Protein AF-A0A973HGW6-F1 (afdb_monomer_lite)

pLDDT: mean 81.78, std 14.77, range [39.38, 95.69]

Structure (mmCIF, N/CA/C/O backbone):
data_AF-A0A973HGW6-F1
#
_entry.id   AF-A0A973HGW6-F1
#
loop_
_atom_site.group_PDB
_atom_site.id
_atom_site.type_symbol
_atom_site.label_atom_id
_atom_site.label_alt_id
_atom_site.label_comp_id
_atom_site.label_asym_id
_atom_site.label_entity_id
_atom_site.label_seq_id
_atom_site.pdbx_PDB_ins_code
_atom_site.Cartn_x
_atom_site.Cartn_y
_atom_site.Cartn_z
_atom_site.occupancy
_atom_site.B_iso_or_equiv
_atom_site.auth_seq_id
_atom_site.auth_comp_id
_atom_site.auth_asym_id
_atom_site.auth_atom_id
_atom_site.pdbx_PDB_model_num
ATOM 1 N N . MET A 1 1 ? -16.203 -11.223 9.783 1.00 78.81 1 MET A N 1
ATOM 2 C CA . MET A 1 1 ? -15.181 -10.445 10.507 1.00 78.81 1 MET A CA 1
ATOM 3 C C . MET A 1 1 ? -15.774 -9.150 10.996 1.00 78.81 1 MET A C 1
ATOM 5 O O . MET A 1 1 ? -16.469 -8.487 10.225 1.00 78.81 1 MET A O 1
ATOM 9 N N . LYS A 1 2 ? -15.501 -8.778 12.241 1.00 89.50 2 LYS A N 1
ATOM 10 C CA . LYS A 1 2 ? -15.874 -7.445 12.724 1.00 89.50 2 LYS A CA 1
ATOM 11 C C . LYS A 1 2 ? -14.763 -6.444 12.425 1.00 89.50 2 LYS A C 1
ATOM 13 O O . LYS A 1 2 ? -13.641 -6.806 12.078 1.00 89.50 2 LYS A O 1
ATOM 18 N N . ILE A 1 3 ? -15.083 -5.161 12.562 1.00 91.88 3 ILE A N 1
ATOM 19 C CA . ILE A 1 3 ? -14.157 -4.070 12.241 1.00 91.88 3 ILE A CA 1
ATOM 20 C C . ILE A 1 3 ? -12.878 -4.158 13.091 1.00 91.88 3 ILE A C 1
ATOM 22 O O . ILE A 1 3 ? -11.791 -3.975 12.556 1.00 91.88 3 ILE A O 1
ATOM 26 N N . GLY A 1 4 ? -12.985 -4.501 14.379 1.00 93.31 4 GLY A N 1
ATOM 27 C CA . GLY A 1 4 ? -11.827 -4.652 15.268 1.00 93.31 4 GLY A CA 1
ATOM 28 C C . GLY A 1 4 ? -10.818 -5.695 14.785 1.00 93.31 4 GLY A C 1
ATOM 29 O O . GLY A 1 4 ? -9.618 -5.425 14.739 1.00 93.31 4 GLY A O 1
ATOM 30 N N . GLU A 1 5 ? -11.308 -6.851 14.338 1.00 93.19 5 GLU A N 1
ATOM 31 C CA . GLU A 1 5 ? -10.483 -7.917 13.760 1.00 93.19 5 GLU A CA 1
ATOM 32 C C . GLU A 1 5 ? -9.799 -7.468 12.466 1.00 93.19 5 GLU A C 1
ATOM 34 O O . GLU A 1 5 ? -8.622 -7.752 12.264 1.00 93.19 5 GLU A O 1
ATOM 39 N N . LYS A 1 6 ? -10.500 -6.717 11.606 1.00 94.62 6 LYS A N 1
ATOM 40 C CA . LYS A 1 6 ? -9.905 -6.190 10.371 1.00 94.62 6 LYS A CA 1
ATOM 41 C C . LYS A 1 6 ? -8.769 -5.212 10.644 1.00 94.62 6 LYS A C 1
ATOM 43 O O . LYS A 1 6 ? -7.724 -5.295 10.009 1.00 94.62 6 LYS A O 1
ATOM 48 N N . ILE A 1 7 ? -8.961 -4.309 11.606 1.00 94.94 7 ILE A N 1
ATOM 49 C CA . ILE A 1 7 ? -7.931 -3.357 12.047 1.00 94.94 7 ILE A CA 1
ATOM 50 C C . ILE A 1 7 ? -6.703 -4.119 12.557 1.00 94.94 7 ILE A C 1
ATOM 52 O O . ILE A 1 7 ? -5.571 -3.781 12.208 1.00 94.94 7 ILE A O 1
ATOM 56 N N . LYS A 1 8 ? -6.931 -5.183 13.334 1.00 94.75 8 LYS A N 1
ATOM 57 C CA . LYS A 1 8 ? -5.872 -6.055 13.840 1.00 94.75 8 LYS A CA 1
ATOM 58 C C . LYS A 1 8 ? -5.114 -6.761 12.706 1.00 94.75 8 LYS A C 1
ATOM 60 O O . LYS A 1 8 ? -3.889 -6.773 12.746 1.00 94.75 8 LYS A O 1
ATOM 65 N N . LEU A 1 9 ? -5.812 -7.297 11.700 1.00 94.38 9 LEU A N 1
ATOM 66 C CA . LEU A 1 9 ? -5.177 -7.945 10.545 1.00 94.38 9 LEU A CA 1
ATOM 67 C C . LEU A 1 9 ? -4.323 -6.977 9.727 1.00 94.38 9 LEU A C 1
ATOM 69 O O . LEU A 1 9 ? -3.200 -7.326 9.382 1.00 94.38 9 LEU A O 1
ATOM 73 N N . ILE A 1 10 ? -4.809 -5.756 9.467 1.00 93.38 10 ILE A N 1
ATOM 74 C CA . ILE A 1 10 ? -4.006 -4.714 8.802 1.00 93.38 10 ILE A CA 1
ATOM 75 C C . ILE A 1 10 ? -2.716 -4.486 9.592 1.00 93.38 10 ILE A C 1
ATOM 77 O O . ILE A 1 10 ? -1.625 -4.519 9.032 1.00 93.38 10 ILE A O 1
ATOM 81 N N . ARG A 1 11 ? -2.823 -4.307 10.913 1.00 94.38 11 ARG A N 1
ATOM 82 C CA . ARG A 1 11 ? -1.656 -4.089 11.769 1.00 94.38 11 ARG A CA 1
ATOM 83 C C . ARG A 1 11 ? -0.655 -5.250 11.696 1.00 94.38 11 ARG A C 1
ATOM 85 O O . ARG A 1 11 ? 0.546 -5.012 11.594 1.00 94.38 11 ARG A O 1
ATOM 92 N N . GLU A 1 12 ? -1.141 -6.485 11.788 1.00 93.06 12 GLU A N 1
ATOM 93 C CA . GLU A 1 12 ? -0.306 -7.691 11.851 1.00 93.06 12 GLU A CA 1
ATOM 94 C C . GLU A 1 12 ? 0.343 -8.034 10.510 1.00 93.06 12 GLU A C 1
ATOM 96 O O . GLU A 1 12 ? 1.519 -8.387 10.500 1.00 93.06 12 GLU A O 1
ATOM 101 N N . ALA A 1 13 ? -0.356 -7.837 9.390 1.00 89.50 13 ALA A N 1
ATOM 102 C CA . ALA A 1 13 ? 0.207 -8.037 8.054 1.00 89.50 13 ALA A CA 1
ATOM 103 C C . ALA A 1 13 ? 1.391 -7.102 7.763 1.00 89.50 13 ALA A C 1
ATOM 105 O O . ALA A 1 13 ? 2.311 -7.467 7.038 1.00 89.50 13 ALA A O 1
ATOM 106 N N . HIS A 1 14 ? 1.394 -5.909 8.361 1.00 86.25 14 HIS A N 1
ATOM 107 C CA . HIS A 1 14 ? 2.503 -4.960 8.264 1.00 86.25 14 HIS A CA 1
ATOM 108 C C . HIS A 1 14 ? 3.541 -5.101 9.393 1.00 86.25 14 HIS A C 1
ATOM 110 O O . HIS A 1 14 ? 4.486 -4.317 9.457 1.00 86.25 14 HIS A O 1
ATOM 116 N N . GLY A 1 15 ? 3.382 -6.079 10.293 1.00 88.75 15 GLY A N 1
ATOM 117 C CA . GLY A 1 15 ? 4.327 -6.348 11.380 1.00 88.75 15 GLY A CA 1
ATOM 118 C C . GLY A 1 15 ? 4.362 -5.290 12.489 1.00 88.75 15 GLY A C 1
ATOM 119 O O . GLY A 1 15 ? 5.276 -5.307 13.312 1.00 88.75 15 GLY A O 1
ATOM 120 N N . TYR A 1 16 ? 3.387 -4.378 12.548 1.00 93.31 16 TYR A N 1
ATOM 121 C CA . TYR A 1 16 ? 3.393 -3.287 13.521 1.00 93.31 16 TYR A CA 1
ATOM 122 C C . TYR A 1 16 ? 2.924 -3.735 14.905 1.00 93.31 16 TYR A C 1
ATOM 124 O O . TYR A 1 16 ? 1.933 -4.461 15.073 1.00 93.31 16 TYR A O 1
ATOM 132 N N . ASN A 1 17 ? 3.564 -3.207 15.945 1.00 94.19 17 ASN A N 1
ATOM 133 C CA . ASN A 1 17 ? 2.986 -3.248 17.282 1.00 94.19 17 ASN A CA 1
ATOM 134 C C . ASN A 1 17 ? 1.876 -2.182 17.431 1.00 94.19 17 ASN A C 1
ATOM 136 O O . ASN A 1 17 ? 1.689 -1.295 16.597 1.00 94.19 17 ASN A O 1
ATOM 140 N N . ARG A 1 18 ? 1.081 -2.265 18.505 1.00 93.69 18 ARG A N 1
ATOM 141 C CA . ARG A 1 18 ? -0.068 -1.356 18.705 1.00 93.69 18 ARG A CA 1
ATOM 142 C C . ARG A 1 18 ? 0.325 0.107 18.886 1.00 93.69 18 ARG A C 1
ATOM 144 O O . ARG A 1 18 ? -0.475 0.980 18.574 1.00 93.69 18 ARG A O 1
ATOM 151 N N . VAL A 1 19 ? 1.507 0.376 19.436 1.00 94.31 19 VAL A N 1
ATOM 152 C CA . VAL A 1 19 ? 1.986 1.749 19.641 1.00 94.31 19 VAL A CA 1
ATOM 153 C C . VAL A 1 19 ? 2.352 2.360 18.292 1.00 94.31 19 VAL A C 1
ATOM 155 O O . VAL A 1 19 ? 1.885 3.448 17.976 1.00 94.31 19 VAL A O 1
ATOM 158 N N . GLU A 1 20 ? 3.105 1.631 17.469 1.00 93.75 20 GLU A N 1
ATOM 159 C CA . GLU A 1 20 ? 3.493 2.042 16.114 1.00 93.75 20 GLU A CA 1
ATOM 160 C C . GLU A 1 20 ? 2.278 2.312 15.237 1.00 93.75 20 GLU A C 1
ATOM 162 O O . GLU A 1 20 ? 2.158 3.386 14.653 1.00 93.75 20 GLU A O 1
ATOM 167 N N . PHE A 1 21 ? 1.333 1.376 15.202 1.00 95.69 21 PHE A N 1
ATOM 168 C CA . PHE A 1 21 ? 0.143 1.516 14.374 1.00 95.69 21 PHE A CA 1
ATOM 169 C C . PHE A 1 21 ? -0.739 2.691 14.811 1.00 95.69 21 PHE A C 1
ATOM 171 O O . PHE A 1 21 ? -1.236 3.446 13.977 1.00 95.69 21 PHE A O 1
ATOM 178 N N . ALA A 1 22 ? -0.881 2.902 16.124 1.00 94.88 22 ALA A N 1
ATOM 179 C CA . ALA A 1 22 ? -1.601 4.051 16.662 1.00 94.88 22 ALA A CA 1
ATOM 180 C C . ALA A 1 22 ? -0.916 5.381 16.302 1.00 94.88 22 ALA A C 1
ATOM 182 O O . ALA A 1 22 ? -1.598 6.347 15.954 1.00 94.88 22 ALA A O 1
ATOM 183 N N . ASN A 1 23 ? 0.419 5.418 16.337 1.00 94.12 23 ASN A N 1
ATOM 184 C CA . ASN A 1 23 ? 1.199 6.589 15.947 1.00 94.12 23 ASN A CA 1
ATOM 185 C C . ASN A 1 23 ? 1.054 6.896 14.447 1.00 94.12 23 ASN A C 1
ATOM 187 O O . ASN A 1 23 ? 0.786 8.046 14.106 1.00 94.12 23 ASN A O 1
ATOM 191 N N . ILE A 1 24 ? 1.149 5.886 13.568 1.00 92.94 24 ILE A N 1
ATOM 192 C CA . ILE A 1 24 ? 0.970 6.036 12.107 1.00 92.94 24 ILE A CA 1
ATOM 193 C C . ILE A 1 24 ? -0.400 6.640 11.796 1.00 92.94 24 ILE A C 1
ATOM 195 O O . ILE A 1 24 ? 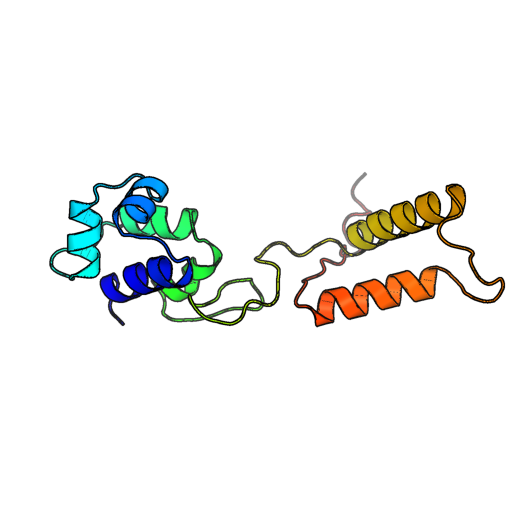-0.506 7.608 11.053 1.00 92.94 24 ILE A O 1
ATOM 199 N N . LEU A 1 25 ? -1.446 6.120 12.435 1.00 92.94 25 LEU A N 1
ATOM 200 C CA . LEU A 1 25 ? -2.818 6.589 12.248 1.00 92.94 25 LEU A CA 1
ATOM 201 C C . LEU A 1 25 ? -3.130 7.887 13.016 1.00 92.94 25 LEU A C 1
ATOM 203 O O . LEU A 1 25 ? -4.256 8.394 12.960 1.00 92.94 25 LEU A O 1
ATOM 207 N N . SER A 1 26 ? -2.162 8.434 13.763 1.00 92.62 26 SER A N 1
ATOM 208 C CA . SER A 1 26 ? -2.334 9.605 14.630 1.00 92.62 26 SER A CA 1
ATOM 209 C C . SER A 1 26 ? -3.578 9.480 15.519 1.00 92.62 26 SER A C 1
ATOM 211 O O . SER A 1 26 ? -4.492 10.317 15.483 1.00 92.62 26 SER A O 1
ATOM 213 N N . MET A 1 27 ? -3.652 8.379 16.268 1.00 91.75 27 MET A N 1
ATOM 214 C CA . MET A 1 27 ? -4.764 8.052 17.156 1.00 91.75 27 MET A CA 1
ATOM 215 C C . MET A 1 27 ? -4.273 7.561 18.526 1.00 91.75 27 MET A C 1
ATOM 217 O O . MET A 1 27 ? -3.190 6.992 18.626 1.00 91.75 27 MET A O 1
ATOM 221 N N . PRO A 1 28 ? -5.057 7.726 19.607 1.00 94.00 28 PRO A N 1
ATOM 222 C CA . PRO A 1 28 ? -4.658 7.212 20.912 1.00 94.00 28 PRO A CA 1
ATOM 223 C C . PRO A 1 28 ? -4.574 5.681 20.909 1.00 94.00 28 PRO A C 1
ATOM 225 O O . PRO A 1 28 ? -5.536 5.008 20.528 1.00 94.00 28 PRO A O 1
ATOM 228 N N . LYS A 1 29 ? -3.471 5.125 21.426 1.00 94.56 29 LYS A N 1
ATOM 229 C CA . LYS A 1 29 ? -3.272 3.670 21.581 1.00 94.56 29 LYS A CA 1
ATOM 230 C C . LYS A 1 29 ? -4.438 2.996 22.309 1.00 94.56 29 LYS A C 1
ATOM 232 O O . LYS A 1 29 ? -4.894 1.938 21.895 1.00 94.56 29 LYS A O 1
ATOM 237 N N . SER A 1 30 ? -4.959 3.633 23.359 1.00 94.25 30 SER A N 1
ATOM 238 C CA . SER A 1 30 ? -6.115 3.135 24.113 1.00 94.25 30 SER A CA 1
ATOM 239 C C . SER A 1 30 ? -7.372 3.008 23.249 1.00 94.25 30 SER A C 1
ATOM 241 O O . SER A 1 30 ? -8.132 2.059 23.409 1.00 94.25 30 SER A O 1
ATOM 243 N N . SER A 1 31 ? -7.579 3.928 22.301 1.00 93.25 31 SER A N 1
ATOM 244 C CA . SER A 1 31 ? -8.698 3.855 21.357 1.00 93.25 31 SER A CA 1
ATOM 245 C C . SER A 1 31 ? -8.497 2.714 20.366 1.00 93.25 31 SER A C 1
ATOM 247 O O . SER A 1 31 ? -9.421 1.938 20.155 1.00 93.25 31 SER A O 1
ATOM 249 N N . LEU A 1 32 ? -7.285 2.560 19.823 1.00 94.31 32 LEU A N 1
ATOM 250 C CA . LEU A 1 32 ? -6.951 1.438 18.945 1.00 94.31 32 LEU A CA 1
ATOM 251 C C . LEU A 1 32 ? -7.149 0.083 19.652 1.00 94.31 32 LEU A C 1
ATOM 253 O O . LEU A 1 32 ? -7.765 -0.818 19.091 1.00 94.31 32 LEU A O 1
ATOM 257 N N . GLU A 1 33 ? -6.696 -0.052 20.901 1.00 94.88 33 GLU A N 1
ATOM 258 C CA . GLU A 1 33 ? -6.896 -1.261 21.712 1.00 94.88 33 GLU A CA 1
ATOM 259 C C . GLU A 1 33 ? -8.379 -1.570 21.941 1.00 94.88 33 GLU A C 1
ATOM 261 O O . GLU A 1 33 ? -8.792 -2.722 21.825 1.00 94.88 33 GLU A O 1
ATOM 266 N N . GLN A 1 34 ? -9.190 -0.554 22.246 1.00 94.88 34 GLN A N 1
ATOM 267 C CA . GLN A 1 34 ? -10.637 -0.714 22.409 1.00 94.88 34 GLN A CA 1
ATOM 268 C C . GLN A 1 34 ? -11.330 -1.120 21.104 1.00 94.88 34 GLN A C 1
ATOM 270 O O . GLN A 1 34 ? -12.307 -1.867 21.156 1.00 94.88 34 GLN A O 1
ATOM 275 N N . TYR A 1 35 ? -10.834 -0.648 19.957 1.00 94.94 35 TYR A N 1
ATOM 276 C CA . TYR A 1 35 ? -11.342 -1.027 18.640 1.00 94.94 35 TYR A CA 1
ATOM 277 C C . TYR A 1 35 ? -11.002 -2.479 18.313 1.00 94.94 35 TYR A C 1
ATOM 279 O O . TYR A 1 35 ? -11.902 -3.240 17.973 1.00 94.94 35 TYR A O 1
ATOM 287 N N . GLU A 1 36 ? -9.742 -2.891 18.484 1.00 93.38 36 GLU A N 1
ATOM 288 C CA . GLU A 1 36 ? -9.312 -4.279 18.256 1.00 93.38 36 GLU A CA 1
ATOM 289 C C . GLU A 1 36 ? -10.014 -5.277 19.187 1.00 93.38 36 GLU A C 1
ATOM 291 O O . GLU A 1 36 ? -10.292 -6.401 18.784 1.00 93.38 36 GLU A O 1
ATOM 296 N N . ARG A 1 37 ? -10.302 -4.876 20.433 1.00 93.69 37 ARG A N 1
ATOM 297 C CA . ARG A 1 37 ? -11.047 -5.685 21.415 1.00 93.69 37 ARG A CA 1
ATOM 298 C C . ARG A 1 37 ? -12.562 -5.585 21.267 1.00 93.69 37 ARG A C 1
ATOM 300 O O . ARG A 1 37 ? -13.279 -6.153 22.084 1.00 93.69 37 ARG A O 1
ATOM 307 N N . GLU A 1 38 ? -13.043 -4.803 20.301 1.00 89.81 38 GLU A N 1
ATOM 308 C CA . GLU A 1 38 ? -14.467 -4.557 20.044 1.00 89.81 38 GLU A CA 1
ATOM 309 C C . GLU A 1 38 ? -15.245 -3.985 21.239 1.00 89.81 38 GLU A C 1
ATOM 311 O O . GLU A 1 38 ? -16.472 -3.946 21.242 1.00 89.81 38 GLU A O 1
ATOM 316 N N . THR A 1 39 ? -14.538 -3.489 22.256 1.00 91.19 39 THR A N 1
ATOM 317 C CA . THR A 1 39 ? -15.140 -2.829 23.419 1.00 91.19 39 THR A CA 1
ATOM 318 C C . THR A 1 39 ? -15.751 -1.486 23.017 1.00 91.19 39 THR A C 1
ATOM 320 O O . THR A 1 39 ? -16.668 -0.989 23.666 1.00 91.19 39 THR A O 1
ATOM 323 N N . ARG A 1 40 ? -15.249 -0.890 21.930 1.00 91.44 40 ARG A N 1
ATOM 324 C CA . ARG A 1 40 ? -15.756 0.349 21.349 1.00 91.44 40 ARG A CA 1
ATOM 325 C C . ARG A 1 40 ? -15.780 0.240 19.830 1.00 91.44 40 ARG A C 1
ATOM 327 O O . ARG A 1 40 ? -14.812 -0.207 19.224 1.00 91.44 40 ARG A O 1
ATOM 334 N N . SER A 1 41 ? -16.856 0.715 19.211 1.00 90.31 41 SER A N 1
ATOM 335 C CA . SER A 1 41 ? -16.909 0.848 17.752 1.00 90.31 41 SER A CA 1
ATOM 336 C C . SER A 1 41 ? -16.093 2.064 17.284 1.00 90.31 41 SER A C 1
ATOM 338 O O . SER A 1 41 ? -16.211 3.134 17.896 1.00 90.31 41 SER A O 1
ATOM 340 N N . PRO A 1 42 ? -15.276 1.947 16.220 1.00 91.69 42 PRO A N 1
ATOM 341 C CA . PRO A 1 42 ? -14.558 3.087 15.659 1.00 91.69 42 PRO A CA 1
ATOM 342 C C . PRO A 1 42 ? -15.515 4.141 15.100 1.00 91.69 42 PRO A C 1
ATOM 344 O O . PRO A 1 42 ? -16.570 3.819 14.557 1.00 91.69 42 PRO A O 1
ATOM 347 N N . SER A 1 43 ? -15.134 5.415 15.194 1.00 92.62 43 SER A N 1
ATOM 348 C CA . SER A 1 43 ? -15.868 6.493 14.525 1.00 92.62 43 SER A CA 1
ATOM 349 C C . SER A 1 43 ? -15.580 6.505 13.021 1.00 92.62 43 SER A C 1
ATOM 351 O O . SER A 1 43 ? -14.509 6.077 12.594 1.00 92.62 43 SER A O 1
ATOM 353 N N . GLY A 1 44 ? -16.477 7.086 12.215 1.00 92.56 44 GLY A N 1
ATOM 354 C CA . GLY A 1 44 ? -16.243 7.254 10.772 1.00 92.56 44 GLY A CA 1
ATOM 355 C C . GLY A 1 44 ? -14.923 7.970 10.455 1.00 92.56 44 GLY A C 1
ATOM 356 O O . GLY A 1 44 ? -14.203 7.563 9.552 1.00 92.56 44 GLY A O 1
ATOM 357 N N . LYS A 1 45 ? -14.528 8.956 11.276 1.00 92.31 45 LYS A N 1
ATOM 358 C CA . LYS A 1 45 ? -13.221 9.628 11.159 1.00 92.31 45 LYS A CA 1
ATOM 359 C C . LYS A 1 45 ? -12.036 8.682 11.385 1.00 92.31 45 LYS A C 1
ATOM 361 O O . LYS A 1 45 ? -11.010 8.836 10.739 1.00 92.31 45 LYS A O 1
ATOM 366 N N . ALA A 1 46 ? -12.155 7.728 12.310 1.00 91.75 46 ALA A N 1
ATOM 367 C CA . ALA A 1 46 ? -11.108 6.736 12.542 1.00 91.75 46 ALA A CA 1
ATOM 368 C C . ALA A 1 46 ? -11.013 5.737 11.379 1.00 91.75 46 ALA A C 1
ATOM 370 O O . ALA A 1 46 ? -9.909 5.371 10.995 1.00 91.75 46 ALA A O 1
ATOM 371 N N . LEU A 1 47 ? -12.152 5.339 10.800 1.00 93.06 47 LEU A N 1
ATOM 372 C CA . LEU A 1 47 ? -12.183 4.464 9.624 1.00 93.06 47 LEU A CA 1
ATOM 373 C C . LEU A 1 47 ? -11.545 5.144 8.407 1.00 93.06 47 LEU A C 1
ATOM 375 O O . LEU A 1 47 ? -10.693 4.532 7.774 1.00 93.06 47 LEU A O 1
ATOM 379 N N . LEU A 1 48 ? -11.888 6.412 8.145 1.00 94.12 48 LEU A N 1
ATOM 380 C CA . LEU A 1 48 ? -11.305 7.193 7.047 1.00 94.12 48 LEU A CA 1
ATOM 381 C C . LEU A 1 48 ? -9.782 7.273 7.152 1.00 94.12 48 LEU A C 1
ATOM 383 O O . LEU A 1 48 ? -9.099 6.945 6.190 1.00 94.12 48 LEU A O 1
ATOM 387 N N . LYS A 1 49 ? -9.247 7.590 8.338 1.00 93.81 49 LYS A N 1
ATOM 388 C CA . LYS A 1 49 ? -7.793 7.615 8.564 1.00 93.81 49 LYS A CA 1
ATOM 389 C C . LYS A 1 49 ? -7.119 6.286 8.222 1.00 93.81 49 LYS A C 1
ATOM 391 O O . LYS A 1 49 ? -6.045 6.273 7.635 1.00 93.81 49 LYS A O 1
ATOM 396 N N . ILE A 1 50 ? -7.737 5.163 8.588 1.00 92.88 50 ILE A N 1
ATOM 397 C CA . ILE A 1 50 ? -7.192 3.835 8.280 1.00 92.88 50 ILE A CA 1
ATOM 398 C C . ILE A 1 50 ? -7.190 3.601 6.769 1.00 92.88 50 ILE A C 1
ATOM 400 O O . ILE A 1 50 ? -6.176 3.179 6.226 1.00 92.88 50 ILE A O 1
ATOM 404 N N . THR A 1 51 ? -8.289 3.911 6.081 1.00 91.50 51 THR A N 1
ATOM 405 C CA . THR A 1 51 ? -8.393 3.718 4.627 1.00 91.50 51 THR A CA 1
ATOM 406 C C . THR A 1 51 ? -7.568 4.718 3.815 1.00 91.50 51 THR A C 1
ATOM 408 O O . THR A 1 51 ? -7.166 4.394 2.710 1.00 91.50 51 THR A O 1
ATOM 411 N N . GLU A 1 52 ? -7.277 5.907 4.343 1.00 88.50 52 GLU A N 1
ATOM 412 C CA . GLU A 1 52 ? -6.370 6.881 3.718 1.00 88.50 52 GLU A CA 1
ATOM 413 C C . GLU A 1 52 ? -4.909 6.426 3.805 1.00 88.50 52 GLU A C 1
ATOM 415 O O . GLU A 1 52 ? -4.167 6.547 2.834 1.00 88.50 52 GLU A O 1
ATOM 420 N N . HIS A 1 53 ? -4.497 5.877 4.953 1.00 89.62 53 HIS A N 1
ATOM 421 C CA . HIS A 1 53 ? -3.140 5.354 5.134 1.00 89.62 53 HIS A CA 1
ATOM 422 C C . HIS A 1 53 ? -2.921 3.997 4.457 1.00 89.62 53 HIS A C 1
ATOM 424 O O . HIS A 1 53 ? -1.802 3.692 4.052 1.00 89.62 53 HIS A O 1
ATOM 430 N N . PHE A 1 54 ? -3.977 3.194 4.327 1.00 91.12 54 PHE A N 1
ATOM 431 C CA . PHE A 1 54 ? -3.937 1.880 3.691 1.00 91.12 54 PHE A CA 1
ATOM 432 C C . PHE A 1 54 ? -5.020 1.772 2.606 1.00 91.12 54 PHE A C 1
ATOM 434 O O . PHE A 1 54 ? -5.974 0.995 2.753 1.00 91.12 54 PHE A O 1
ATOM 441 N N . PRO A 1 55 ? -4.902 2.553 1.513 1.00 89.19 55 PRO A N 1
ATOM 442 C CA . PRO A 1 55 ? -5.918 2.612 0.466 1.00 89.19 55 PRO A CA 1
ATOM 443 C C . PRO A 1 55 ? -6.118 1.273 -0.230 1.00 89.19 55 PRO A C 1
ATOM 445 O O . PRO A 1 55 ? -7.229 0.991 -0.663 1.00 89.19 55 PRO A O 1
ATOM 448 N N . GLN A 1 56 ? -5.094 0.418 -0.277 1.00 85.00 56 GLN A N 1
ATOM 449 C CA . GLN A 1 56 ? -5.172 -0.933 -0.826 1.00 85.00 56 GLN A CA 1
ATOM 450 C C . GLN A 1 56 ? -6.122 -1.857 -0.059 1.00 85.00 56 GLN A C 1
ATOM 452 O O . GLN A 1 56 ? -6.492 -2.903 -0.564 1.00 85.00 56 GLN A O 1
ATOM 457 N N . TYR A 1 57 ? -6.533 -1.503 1.159 1.00 91.31 57 TYR A N 1
ATOM 458 C CA . TYR A 1 57 ? -7.476 -2.307 1.934 1.00 91.31 57 TYR A CA 1
ATOM 459 C C . TYR A 1 57 ? -8.874 -1.690 1.973 1.00 91.31 57 TYR A C 1
ATOM 461 O O . TYR A 1 57 ? -9.754 -2.260 2.608 1.00 91.31 57 TYR A O 1
ATOM 469 N N . ALA A 1 58 ? -9.115 -0.532 1.348 1.00 91.88 58 ALA A N 1
ATOM 470 C CA . ALA A 1 58 ? -10.335 0.247 1.559 1.00 91.88 58 ALA A CA 1
ATOM 471 C C . ALA A 1 58 ? -11.617 -0.530 1.215 1.00 91.88 58 ALA A C 1
ATOM 473 O O . ALA A 1 58 ? -12.570 -0.548 2.007 1.00 91.88 58 ALA A O 1
ATOM 474 N N . LEU A 1 59 ? -11.631 -1.223 0.075 1.00 91.19 59 LEU A N 1
ATOM 475 C CA . LEU A 1 59 ? -12.772 -2.026 -0.362 1.00 91.19 59 LEU A CA 1
ATOM 476 C C . LEU A 1 59 ? -13.001 -3.225 0.568 1.00 91.19 59 LEU A C 1
ATOM 478 O O . LEU A 1 59 ? -14.107 -3.412 1.088 1.00 91.19 59 LEU A O 1
ATOM 482 N N . TRP A 1 60 ? -11.936 -3.970 0.866 1.00 93.44 60 TRP A N 1
ATOM 483 C CA . TRP A 1 60 ? -11.969 -5.098 1.796 1.00 93.44 60 TRP A CA 1
ATOM 484 C C . TRP A 1 60 ? -12.454 -4.679 3.179 1.00 93.44 60 TRP A C 1
ATOM 486 O O . TRP A 1 60 ? -13.308 -5.320 3.799 1.00 93.44 60 TRP A O 1
ATOM 496 N N . PHE A 1 61 ? -11.943 -3.556 3.663 1.00 93.19 61 PHE A N 1
ATOM 497 C CA . PHE A 1 61 ? -12.200 -3.044 4.992 1.00 93.19 61 PHE A CA 1
ATOM 498 C C . PHE A 1 61 ? -13.668 -2.657 5.171 1.00 93.19 61 PHE A C 1
ATOM 500 O O . PHE A 1 61 ? -14.284 -3.022 6.177 1.00 93.19 61 PHE A O 1
ATOM 507 N N . THR A 1 62 ? -14.259 -2.011 4.166 1.00 91.50 62 THR A N 1
ATOM 508 C CA . THR A 1 62 ? -15.635 -1.500 4.220 1.00 91.50 62 THR A CA 1
ATOM 509 C C . THR A 1 62 ? -16.688 -2.532 3.816 1.00 91.50 62 THR A C 1
ATOM 511 O O . THR A 1 62 ? -17.731 -2.611 4.460 1.00 91.50 62 THR A O 1
ATOM 514 N N . THR A 1 63 ? -16.415 -3.371 2.815 1.00 92.06 63 THR A N 1
ATOM 515 C CA . THR A 1 63 ? -17.426 -4.264 2.211 1.00 92.06 63 THR A CA 1
ATOM 516 C C . THR A 1 63 ? -17.123 -5.758 2.353 1.00 92.06 63 THR A C 1
ATOM 518 O O . THR A 1 63 ? -17.983 -6.575 2.047 1.00 92.06 63 THR A O 1
ATOM 521 N N . ASN A 1 64 ? -15.941 -6.138 2.864 1.00 89.25 64 ASN A N 1
ATOM 522 C CA . ASN A 1 64 ? -15.405 -7.514 2.813 1.00 89.25 64 ASN A CA 1
ATOM 523 C C . ASN A 1 64 ? -15.192 -8.052 1.389 1.00 89.25 64 ASN A C 1
ATOM 525 O O . ASN A 1 64 ? -15.085 -9.262 1.215 1.00 89.25 64 ASN A O 1
ATOM 529 N N . THR A 1 65 ? -15.129 -7.183 0.382 1.00 85.50 65 THR A N 1
ATOM 530 C CA . THR A 1 65 ? -14.851 -7.591 -1.001 1.00 85.50 65 THR A CA 1
ATOM 531 C C . THR A 1 65 ? -13.433 -7.202 -1.407 1.00 85.50 65 THR A C 1
ATOM 533 O O . THR A 1 65 ? -12.860 -6.268 -0.849 1.00 85.50 65 THR A O 1
ATOM 536 N N . LEU A 1 66 ? -12.848 -7.946 -2.341 1.00 83.06 66 LEU A N 1
ATOM 537 C CA . LEU A 1 66 ? -11.513 -7.705 -2.886 1.00 83.06 66 LEU A CA 1
ATOM 538 C C . LEU A 1 66 ? -11.629 -7.261 -4.342 1.00 83.06 66 LEU A C 1
ATOM 540 O O . LEU A 1 66 ? -12.567 -7.659 -5.027 1.00 83.06 66 LEU A O 1
ATOM 544 N N . ALA A 1 67 ? -10.666 -6.465 -4.791 1.00 77.75 67 ALA A N 1
ATOM 545 C CA . ALA A 1 67 ? -10.421 -6.160 -6.198 1.00 77.75 67 ALA A CA 1
ATOM 546 C C . ALA A 1 67 ? -8.897 -6.024 -6.430 1.00 77.75 67 ALA A C 1
ATOM 548 O O . ALA A 1 67 ? -8.399 -4.900 -6.607 1.00 77.75 67 ALA A O 1
ATOM 549 N N . PRO A 1 68 ? -8.120 -7.131 -6.358 1.00 71.38 68 PRO A N 1
ATOM 550 C CA . PRO A 1 68 ? -6.657 -7.111 -6.478 1.00 71.38 68 PRO A CA 1
ATOM 551 C C . PRO A 1 68 ? -6.159 -6.446 -7.767 1.00 71.38 68 PRO A C 1
ATOM 553 O O . PRO A 1 68 ? -5.135 -5.770 -7.768 1.00 71.38 68 PRO A O 1
ATOM 556 N N . GLU A 1 69 ? -6.939 -6.534 -8.842 1.00 57.12 69 GLU A N 1
ATOM 557 C CA . GLU A 1 69 ? -6.718 -5.885 -10.139 1.00 57.12 69 GLU A CA 1
ATOM 558 C C . GLU A 1 69 ? -6.728 -4.343 -10.091 1.00 57.12 69 GLU A C 1
ATOM 560 O O . GLU A 1 69 ? -6.211 -3.655 -10.981 1.00 57.12 69 GLU A O 1
ATOM 565 N N . SER A 1 70 ? -7.319 -3.786 -9.037 1.00 64.75 70 SER A N 1
ATOM 566 C CA . SER A 1 70 ? -7.330 -2.356 -8.712 1.00 64.75 70 SER A CA 1
ATOM 567 C C . SER A 1 70 ? -6.434 -2.058 -7.504 1.00 64.75 70 SER A C 1
ATOM 569 O O . SER A 1 70 ? -6.498 -0.992 -6.897 1.00 64.75 70 SER A O 1
ATOM 571 N N . GLY A 1 71 ? -5.585 -3.011 -7.113 1.00 68.75 71 GLY A N 1
ATOM 572 C CA . GLY A 1 71 ? -4.768 -2.918 -5.911 1.00 68.75 71 GLY A CA 1
ATOM 573 C C . GLY A 1 71 ? -5.580 -2.930 -4.621 1.00 68.75 71 GLY A C 1
ATOM 574 O O . GLY A 1 71 ? -5.079 -2.450 -3.613 1.00 68.75 71 GLY A O 1
ATOM 575 N N . GLN A 1 72 ? -6.830 -3.405 -4.641 1.00 82.94 72 GLN A N 1
ATOM 576 C CA . GLN A 1 72 ? -7.655 -3.559 -3.445 1.00 82.94 72 GLN A CA 1
ATOM 577 C C . GLN A 1 72 ? -7.577 -5.009 -2.948 1.00 82.94 72 GLN A C 1
ATOM 579 O O . GLN A 1 72 ? -8.262 -5.886 -3.466 1.00 82.94 72 GLN A O 1
ATOM 584 N N . ILE A 1 73 ? -6.745 -5.275 -1.952 1.00 84.81 73 ILE A N 1
ATOM 585 C CA . ILE A 1 73 ? -6.401 -6.618 -1.45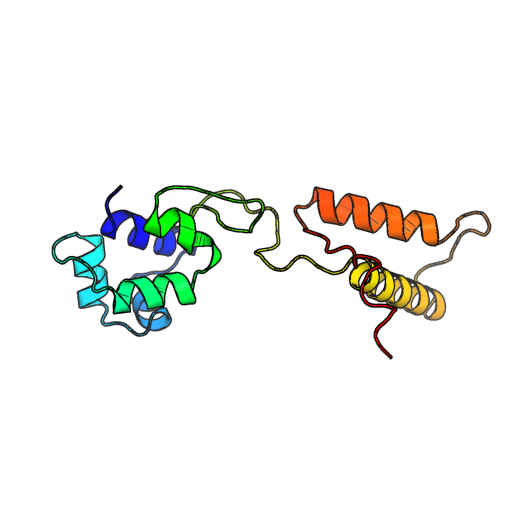7 1.00 84.81 73 ILE A CA 1
ATOM 586 C C . ILE A 1 73 ? -6.814 -6.804 0.012 1.00 84.81 73 ILE A C 1
ATOM 588 O O . ILE A 1 73 ? -7.299 -5.863 0.646 1.00 84.81 73 ILE A O 1
ATOM 592 N N . ALA A 1 74 ? -6.664 -8.014 0.564 1.00 88.44 74 ALA A N 1
ATOM 593 C CA . ALA A 1 74 ? -6.710 -8.231 2.007 1.00 88.44 74 ALA A CA 1
ATOM 594 C C . ALA A 1 74 ? -5.291 -8.196 2.603 1.00 88.44 74 ALA A C 1
ATOM 596 O O . ALA A 1 74 ? -4.309 -8.510 1.926 1.00 88.44 74 ALA A O 1
ATOM 597 N N . PRO A 1 75 ? -5.152 -7.855 3.895 1.00 87.19 75 PRO A N 1
ATOM 598 C CA . PRO A 1 75 ? -3.887 -8.015 4.598 1.00 87.19 75 PRO A CA 1
ATOM 599 C C . PRO A 1 75 ? -3.481 -9.497 4.661 1.00 87.19 75 PRO A C 1
ATOM 601 O O . PRO A 1 75 ? -4.224 -10.309 5.211 1.00 87.19 75 PRO A O 1
ATOM 604 N N . GLY A 1 76 ? -2.294 -9.829 4.146 1.00 78.25 76 GLY A N 1
ATOM 605 C CA . GLY A 1 76 ? -1.757 -11.197 4.123 1.00 78.25 76 GLY A CA 1
ATOM 606 C C . GLY A 1 76 ? -1.915 -11.937 2.792 1.00 78.25 76 GLY A C 1
ATOM 607 O O . GLY A 1 76 ? -1.380 -13.035 2.671 1.00 78.25 76 GLY A O 1
ATOM 608 N N . ASP A 1 77 ? -2.590 -11.345 1.804 1.00 73.44 77 ASP A N 1
ATOM 609 C CA . ASP A 1 77 ? -2.526 -11.834 0.425 1.00 73.44 77 ASP A CA 1
ATOM 610 C C . ASP A 1 77 ? -1.108 -11.586 -0.134 1.00 73.44 77 ASP A C 1
ATOM 612 O O . ASP A 1 77 ? -0.551 -10.497 0.048 1.00 73.44 77 ASP A O 1
ATOM 616 N N . ASP A 1 78 ? -0.516 -12.579 -0.810 1.00 57.91 78 ASP A N 1
ATOM 617 C CA . ASP A 1 78 ? 0.745 -12.403 -1.542 1.00 57.91 78 ASP A CA 1
ATOM 618 C C . ASP A 1 78 ? 0.536 -11.337 -2.626 1.00 57.91 78 ASP A C 1
ATOM 620 O O . ASP A 1 78 ? -0.314 -11.484 -3.500 1.00 57.91 78 ASP A O 1
ATOM 624 N N . ILE A 1 79 ? 1.276 -10.231 -2.538 1.00 52.06 79 ILE A N 1
ATOM 625 C CA . ILE A 1 79 ? 1.089 -9.038 -3.373 1.00 52.06 79 ILE A CA 1
ATOM 626 C C . ILE A 1 79 ? 1.805 -9.225 -4.723 1.00 52.06 79 ILE A C 1
ATOM 628 O O . ILE A 1 79 ? 3.039 -9.241 -4.727 1.00 52.06 79 ILE A O 1
ATOM 632 N N . PRO A 1 80 ? 1.123 -9.211 -5.883 1.00 48.91 80 PRO A N 1
ATOM 633 C CA . PRO A 1 80 ? 1.749 -8.799 -7.132 1.00 48.91 80 PRO A CA 1
ATOM 634 C C . PR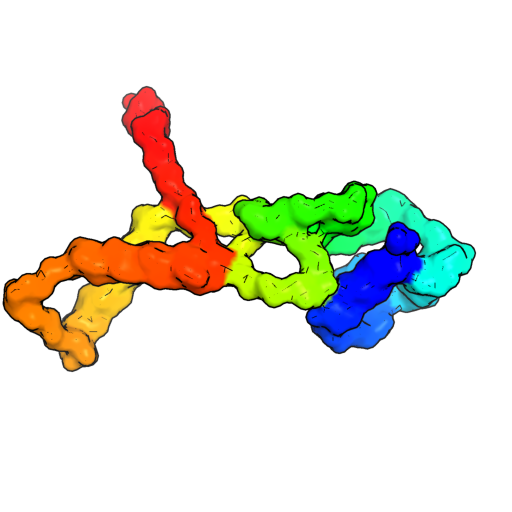O A 1 80 ? 1.841 -7.262 -7.133 1.00 48.91 80 PRO A C 1
ATOM 636 O O . PRO A 1 80 ? 0.877 -6.549 -6.836 1.00 48.91 80 PRO A O 1
ATOM 639 N N . LYS A 1 81 ? 3.046 -6.732 -7.351 1.00 55.31 81 LYS A N 1
ATOM 640 C CA . LYS A 1 81 ? 3.403 -5.335 -7.063 1.00 55.31 81 LYS A CA 1
ATOM 641 C C . LYS A 1 81 ? 2.848 -4.354 -8.109 1.00 55.31 81 LYS A C 1
ATOM 643 O O . LYS A 1 81 ? 3.513 -4.108 -9.104 1.00 55.31 81 LYS A O 1
ATOM 648 N N . MET A 1 82 ? 1.717 -3.704 -7.807 1.00 47.12 82 MET A N 1
ATOM 649 C CA . MET A 1 82 ? 1.464 -2.239 -7.814 1.00 47.12 82 MET A CA 1
ATOM 650 C C . MET A 1 82 ? -0.034 -1.953 -7.565 1.00 47.12 82 MET A C 1
ATOM 652 O O . MET A 1 82 ? -0.903 -2.613 -8.124 1.00 47.12 82 MET A O 1
ATOM 656 N N . CYS A 1 83 ? -0.354 -0.948 -6.736 1.00 49.22 83 CYS A N 1
ATOM 657 C CA . CYS A 1 83 ? -1.737 -0.535 -6.448 1.00 49.22 83 CYS A CA 1
ATOM 658 C C . CYS A 1 83 ? -2.222 0.604 -7.360 1.00 49.22 83 CYS A C 1
ATOM 660 O O . CYS A 1 83 ? -1.481 1.559 -7.563 1.00 49.22 83 CYS A O 1
ATOM 662 N N . ASN A 1 84 ? -3.490 0.516 -7.793 1.00 53.03 84 ASN A N 1
ATOM 663 C CA . ASN A 1 84 ? -4.429 1.500 -8.382 1.00 53.03 84 ASN A CA 1
ATOM 664 C C . ASN A 1 84 ? -3.987 2.474 -9.501 1.00 53.03 84 ASN A C 1
ATOM 666 O O . ASN A 1 84 ? -4.812 2.818 -10.342 1.00 53.03 84 ASN A O 1
ATOM 670 N N . ASN A 1 85 ? -2.722 2.866 -9.590 1.00 58.44 85 ASN A N 1
ATOM 671 C CA . ASN A 1 85 ? -2.179 3.652 -10.690 1.00 58.44 85 ASN A CA 1
ATOM 672 C C . ASN A 1 85 ? -1.273 2.722 -11.495 1.00 58.44 85 ASN A C 1
ATOM 674 O O . ASN A 1 85 ? -0.183 2.378 -11.044 1.00 58.44 85 ASN A O 1
ATOM 678 N N . GLY A 1 86 ? -1.738 2.258 -12.656 1.00 64.81 86 GLY A N 1
ATOM 679 C CA . GLY A 1 86 ? -0.843 1.558 -13.572 1.00 64.81 86 GLY A CA 1
ATOM 680 C C . GLY A 1 86 ? 0.293 2.480 -14.039 1.00 64.81 86 GLY A C 1
ATOM 681 O O . GLY A 1 86 ? 0.237 3.701 -13.891 1.00 64.81 86 GLY A O 1
ATOM 682 N N . VAL A 1 87 ? 1.332 1.903 -14.620 1.00 76.50 87 VAL A N 1
ATOM 683 C CA . VAL A 1 87 ? 2.460 2.631 -15.198 1.00 76.50 87 VAL A CA 1
ATOM 684 C C . VAL A 1 87 ? 2.206 2.818 -16.688 1.00 76.50 87 VAL A C 1
ATOM 686 O O . VAL A 1 87 ? 2.000 1.824 -17.375 1.00 76.50 87 VAL A O 1
ATOM 689 N N . PRO A 1 88 ? 2.224 4.041 -17.237 1.00 78.31 88 PRO A N 1
ATOM 690 C CA . PRO A 1 88 ? 2.097 4.211 -18.675 1.00 78.31 88 PRO A CA 1
ATOM 691 C C . PRO A 1 88 ? 3.123 3.376 -19.450 1.00 78.31 88 PRO A C 1
ATOM 693 O O . PRO A 1 88 ? 4.309 3.436 -19.134 1.00 78.31 88 PRO A O 1
ATOM 696 N N . ALA A 1 89 ? 2.693 2.605 -20.452 1.00 80.19 89 ALA A N 1
ATOM 697 C CA . ALA A 1 89 ? 3.590 1.732 -21.215 1.00 80.19 89 ALA A CA 1
ATOM 698 C C . ALA A 1 89 ? 4.726 2.534 -21.872 1.00 80.19 89 ALA A C 1
ATOM 700 O O . ALA A 1 89 ? 5.888 2.164 -21.753 1.00 80.19 89 ALA A O 1
ATOM 701 N N . GLU A 1 90 ? 4.399 3.701 -22.435 1.00 75.75 90 GLU A N 1
ATOM 702 C CA . GLU A 1 90 ? 5.377 4.645 -22.994 1.00 75.75 90 GLU A CA 1
ATOM 703 C C . GLU A 1 90 ? 6.401 5.119 -21.950 1.00 75.75 90 GLU A C 1
ATOM 705 O O . GLU A 1 90 ? 7.574 5.318 -22.261 1.00 75.75 90 GLU A O 1
ATOM 710 N N . LEU A 1 91 ? 5.975 5.300 -20.695 1.00 76.31 91 LEU A N 1
ATOM 711 C CA . LEU A 1 91 ? 6.870 5.699 -19.610 1.00 76.31 91 LEU A CA 1
ATOM 712 C C . LEU A 1 91 ? 7.813 4.554 -19.232 1.00 76.31 91 LEU A C 1
ATOM 714 O O . LEU A 1 91 ? 8.991 4.803 -18.966 1.00 76.31 91 LEU A O 1
ATOM 718 N N . LEU A 1 92 ? 7.302 3.319 -19.212 1.00 84.88 92 LEU A N 1
ATOM 719 C CA . LEU A 1 92 ? 8.113 2.138 -18.937 1.00 84.88 92 LEU A CA 1
ATOM 720 C C . LEU A 1 92 ? 9.154 1.915 -20.044 1.00 84.88 92 LEU A C 1
ATOM 722 O O . LEU A 1 92 ? 10.330 1.727 -19.734 1.00 84.88 92 LEU A O 1
ATOM 726 N N . ASP A 1 93 ? 8.754 2.032 -21.310 1.00 82.31 93 ASP A N 1
ATOM 727 C CA . ASP A 1 93 ? 9.655 1.920 -22.462 1.00 82.31 93 ASP A CA 1
ATOM 728 C C . ASP A 1 93 ? 10.735 2.992 -22.437 1.00 82.31 93 ASP A C 1
ATOM 730 O O . ASP A 1 93 ? 11.923 2.688 -22.519 1.00 82.31 93 ASP A O 1
ATOM 734 N N . ALA A 1 94 ? 10.340 4.254 -22.259 1.00 80.25 94 ALA A N 1
ATOM 735 C CA . ALA A 1 94 ? 11.279 5.365 -22.251 1.00 80.25 94 ALA A CA 1
ATOM 736 C C . ALA A 1 94 ? 12.299 5.230 -21.112 1.00 80.25 94 ALA A C 1
ATOM 738 O O . ALA A 1 94 ? 13.480 5.545 -21.285 1.00 80.25 94 ALA A O 1
ATOM 739 N N . ALA A 1 95 ? 11.873 4.755 -19.937 1.00 83.38 95 ALA A N 1
ATOM 740 C CA . ALA A 1 95 ? 12.782 4.480 -18.829 1.00 83.38 95 ALA A CA 1
ATOM 741 C C . ALA A 1 95 ? 13.776 3.365 -19.185 1.00 83.38 95 ALA A C 1
ATOM 743 O O . ALA A 1 95 ? 14.978 3.487 -18.921 1.00 83.38 95 ALA A O 1
ATOM 744 N N . PHE A 1 96 ? 13.287 2.305 -19.822 1.00 89.94 96 PHE A N 1
ATOM 745 C CA . PHE A 1 96 ? 14.093 1.159 -20.202 1.00 89.94 96 PHE A CA 1
ATOM 746 C C . PHE A 1 96 ? 15.097 1.458 -21.318 1.00 89.94 96 PHE A C 1
ATOM 748 O O . PHE A 1 96 ? 16.282 1.149 -21.188 1.00 89.94 96 PHE A O 1
ATOM 755 N N . GLU A 1 97 ? 14.675 2.128 -22.386 1.00 87.12 97 GLU A N 1
ATOM 756 C CA . GLU A 1 97 ? 15.542 2.507 -23.505 1.00 87.12 97 GLU A CA 1
ATOM 757 C C . GLU A 1 97 ? 16.675 3.436 -23.060 1.00 87.12 97 GLU A C 1
ATOM 759 O O . GLU A 1 97 ? 17.830 3.276 -23.474 1.00 87.12 97 GLU A O 1
ATOM 764 N N . ARG A 1 98 ? 16.380 4.377 -22.153 1.00 86.19 98 ARG A N 1
ATOM 765 C CA . ARG A 1 98 ? 17.397 5.250 -21.549 1.00 86.19 98 ARG A CA 1
ATOM 766 C C . ARG A 1 98 ? 18.428 4.452 -20.759 1.00 86.19 98 ARG A C 1
ATOM 768 O O . ARG A 1 98 ? 19.621 4.741 -20.858 1.00 86.19 98 ARG A O 1
ATOM 775 N N . MET A 1 99 ? 17.982 3.450 -20.002 1.00 90.81 99 MET A N 1
ATOM 776 C CA . MET A 1 99 ? 18.867 2.562 -19.250 1.00 90.81 99 MET A CA 1
ATOM 777 C C . MET A 1 99 ? 19.785 1.767 -20.185 1.00 90.81 99 MET A C 1
ATOM 779 O O . MET A 1 99 ? 20.998 1.723 -19.962 1.00 90.81 99 MET A O 1
ATOM 783 N N . LEU A 1 100 ? 19.234 1.171 -21.243 1.00 88.56 100 LEU A N 1
ATOM 784 C CA . LEU A 1 100 ? 20.011 0.396 -22.211 1.00 88.56 100 LEU A CA 1
ATOM 785 C C . LEU A 1 100 ? 21.032 1.265 -22.940 1.00 88.56 100 LEU A C 1
ATOM 787 O O . LEU A 1 100 ? 22.205 0.907 -23.004 1.00 88.56 100 LEU A O 1
ATOM 791 N N . THR A 1 101 ? 20.615 2.438 -23.415 1.00 87.75 101 THR A N 1
ATOM 792 C CA . THR A 1 101 ? 21.495 3.384 -24.114 1.00 87.75 101 THR A CA 1
ATOM 793 C C . THR A 1 101 ? 22.675 3.799 -23.238 1.00 87.75 101 THR A C 1
ATOM 795 O O . THR A 1 101 ? 23.824 3.738 -23.677 1.00 87.75 101 THR A O 1
ATOM 798 N N . ALA A 1 102 ? 22.417 4.167 -21.979 1.00 89.94 102 ALA A N 1
ATOM 799 C CA . ALA A 1 102 ? 23.471 4.523 -21.032 1.00 89.94 102 ALA A CA 1
ATOM 800 C C . ALA A 1 102 ? 24.418 3.343 -20.764 1.00 89.94 102 ALA A C 1
ATOM 802 O O . ALA A 1 102 ? 25.636 3.510 -20.772 1.00 89.94 102 ALA A O 1
ATOM 803 N N . SER A 1 103 ? 23.866 2.141 -20.593 1.00 91.75 103 SER A N 1
ATOM 804 C CA . SER A 1 103 ? 24.650 0.924 -20.358 1.00 91.75 103 SER A CA 1
ATOM 805 C C . SER A 1 103 ? 25.558 0.577 -21.542 1.00 91.75 103 SER A C 1
ATOM 807 O O . SER A 1 103 ? 26.682 0.123 -21.342 1.00 91.75 103 SER A O 1
ATOM 809 N N . ILE A 1 104 ? 25.114 0.825 -22.776 1.00 90.00 104 ILE A N 1
ATOM 810 C CA . ILE A 1 104 ? 25.920 0.613 -23.986 1.00 90.00 104 ILE A CA 1
ATOM 811 C C . ILE A 1 104 ? 27.016 1.670 -24.105 1.00 90.00 104 ILE A C 1
ATOM 813 O O . ILE A 1 104 ? 28.167 1.328 -24.362 1.00 90.00 104 ILE A O 1
ATOM 817 N N . ALA A 1 105 ? 26.690 2.944 -23.877 1.00 89.31 105 ALA A N 1
ATOM 818 C CA . ALA A 1 105 ? 27.666 4.033 -23.933 1.00 89.31 105 ALA A CA 1
ATOM 819 C C . ALA A 1 105 ? 28.797 3.859 -22.904 1.00 89.31 105 ALA A C 1
ATOM 821 O O . ALA A 1 105 ? 29.943 4.217 -23.167 1.00 89.31 105 ALA A O 1
ATOM 822 N N . LEU A 1 106 ? 28.479 3.272 -21.748 1.00 93.31 106 LEU A N 1
ATOM 823 C CA . LEU A 1 106 ? 29.442 2.921 -20.703 1.00 93.31 106 LEU A CA 1
ATOM 824 C C . LEU A 1 106 ? 30.183 1.600 -20.972 1.00 93.31 106 LEU A C 1
ATOM 826 O O . LEU A 1 106 ? 31.062 1.223 -20.199 1.00 93.31 106 LEU A O 1
ATOM 830 N N . GLY A 1 107 ? 29.841 0.888 -22.049 1.00 91.00 107 GLY A N 1
ATOM 831 C CA . GLY A 1 107 ? 30.455 -0.384 -22.425 1.00 91.00 107 GLY A CA 1
ATOM 832 C C . GLY A 1 107 ? 30.040 -1.575 -21.555 1.00 91.00 107 GLY A C 1
ATOM 833 O O . GLY A 1 107 ? 30.682 -2.619 -21.616 1.00 91.00 107 GLY A O 1
ATOM 834 N N . TRP A 1 108 ? 28.986 -1.449 -20.743 1.00 91.31 108 TRP A N 1
ATOM 835 C CA . TRP A 1 108 ? 28.472 -2.536 -19.895 1.00 91.31 108 TRP A CA 1
ATOM 836 C C . TRP A 1 108 ? 27.669 -3.567 -20.683 1.00 91.31 108 TRP A C 1
ATOM 838 O O . TRP A 1 108 ? 27.629 -4.739 -20.314 1.00 91.31 108 TRP A O 1
ATOM 848 N N . LEU A 1 109 ? 27.036 -3.136 -21.774 1.00 87.75 109 LEU A N 1
ATOM 849 C CA . LEU A 1 109 ? 26.294 -3.997 -22.686 1.00 87.75 109 LEU A CA 1
ATOM 850 C C . LEU A 1 109 ? 26.818 -3.805 -24.104 1.00 87.75 109 LEU A C 1
ATOM 852 O O . LEU A 1 109 ? 26.968 -2.683 -24.576 1.00 87.75 109 LEU A O 1
ATOM 856 N N . THR A 1 110 ? 27.070 -4.913 -24.795 1.00 86.62 110 THR A N 1
ATOM 857 C CA . THR A 1 110 ? 27.413 -4.902 -26.220 1.00 86.62 110 THR A CA 1
ATOM 858 C C . THR A 1 110 ? 26.251 -5.513 -26.993 1.00 86.62 110 THR A C 1
ATOM 860 O O . THR A 1 110 ? 26.019 -6.720 -26.871 1.00 86.62 110 THR A O 1
ATOM 863 N N . PRO A 1 111 ? 25.485 -4.712 -27.752 1.00 80.81 111 PRO A N 1
ATOM 864 C CA . PRO A 1 111 ? 24.379 -5.243 -28.523 1.00 80.81 111 PRO A CA 1
ATOM 865 C C . PRO A 1 111 ? 24.910 -6.133 -29.640 1.00 80.81 111 PRO A C 1
ATOM 867 O O . PRO A 1 111 ? 25.899 -5.814 -30.303 1.00 80.81 111 PRO A O 1
ATOM 870 N N . LYS A 1 112 ? 24.245 -7.267 -29.851 1.00 84.88 112 LYS A N 1
ATOM 871 C CA . LYS A 1 112 ? 24.522 -8.101 -31.018 1.00 84.88 112 LYS A CA 1
ATOM 872 C C . LYS A 1 112 ? 23.893 -7.442 -32.251 1.00 84.88 112 LYS A C 1
ATOM 874 O O . LYS A 1 112 ? 22.769 -6.958 -32.139 1.00 84.88 112 LYS A O 1
ATOM 879 N N . PRO A 1 113 ? 24.575 -7.455 -33.409 1.00 75.50 113 PRO A N 1
ATOM 880 C CA . PRO A 1 113 ? 24.131 -6.747 -34.613 1.00 75.50 113 PRO A CA 1
ATOM 881 C C . PRO A 1 113 ? 22.757 -7.205 -35.120 1.00 75.50 113 PRO A C 1
ATOM 883 O O . PRO A 1 113 ? 22.031 -6.415 -35.714 1.00 75.50 113 PRO A O 1
ATOM 886 N N . ASP A 1 114 ? 22.375 -8.448 -34.825 1.00 78.81 114 ASP A N 1
ATOM 887 C CA . ASP A 1 114 ? 21.122 -9.039 -35.298 1.00 78.81 114 ASP A CA 1
ATOM 888 C C . ASP A 1 114 ? 19.953 -8.895 -34.301 1.00 78.81 114 ASP A C 1
ATOM 890 O O . ASP A 1 114 ? 18.854 -9.374 -34.576 1.00 78.81 114 ASP A O 1
ATOM 894 N N . ILE A 1 115 ? 20.156 -8.257 -33.137 1.00 74.62 115 ILE A N 1
ATOM 895 C CA . ILE A 1 115 ? 19.110 -8.092 -32.113 1.00 74.62 115 ILE A CA 1
ATOM 896 C C . ILE A 1 115 ? 18.559 -6.668 -32.150 1.00 74.62 115 ILE A C 1
ATOM 898 O O . ILE A 1 115 ? 19.284 -5.699 -31.937 1.00 74.62 115 ILE A O 1
ATOM 902 N N . GLN A 1 116 ? 17.249 -6.555 -32.368 1.00 72.25 116 GLN A N 1
ATOM 903 C CA . GLN A 1 116 ? 16.533 -5.282 -32.339 1.00 72.25 116 GLN A CA 1
ATOM 904 C C . GLN A 1 116 ? 16.103 -4.933 -30.907 1.00 72.25 116 GLN A C 1
ATOM 906 O O . GLN A 1 116 ? 15.573 -5.778 -30.188 1.00 72.25 116 GLN A O 1
ATOM 911 N N . PHE A 1 117 ? 16.291 -3.676 -30.498 1.00 68.06 117 PHE A N 1
ATOM 912 C CA . PHE A 1 117 ? 15.957 -3.206 -29.145 1.00 68.06 117 PHE A CA 1
ATOM 913 C C . PHE A 1 117 ? 14.459 -3.207 -28.833 1.00 68.06 117 PHE A C 1
ATOM 915 O O . PHE A 1 117 ? 14.082 -3.399 -27.679 1.00 68.06 117 PHE A O 1
ATOM 922 N N . SER A 1 118 ? 13.612 -3.069 -29.853 1.00 67.56 118 SER A N 1
ATOM 923 C CA . SER A 1 118 ? 12.156 -3.165 -29.712 1.00 67.56 118 SER A CA 1
ATOM 924 C C . SER A 1 118 ? 11.722 -4.500 -29.100 1.00 67.56 118 SER A C 1
ATOM 926 O O . SER A 1 118 ? 10.900 -4.521 -28.191 1.00 67.56 118 SER A O 1
ATOM 928 N N . MET A 1 119 ? 12.370 -5.604 -29.492 1.00 76.19 119 MET A N 1
ATOM 929 C CA . MET A 1 119 ? 12.080 -6.940 -28.954 1.00 76.19 119 MET A CA 1
ATOM 930 C C . MET A 1 119 ? 12.343 -7.043 -27.447 1.00 76.19 119 MET A C 1
ATOM 932 O O . MET A 1 119 ? 11.758 -7.879 -26.763 1.00 76.19 119 MET A O 1
ATOM 936 N N . LEU A 1 120 ? 13.239 -6.208 -26.921 1.00 78.75 120 LEU A N 1
ATOM 937 C CA . LEU A 1 120 ? 13.620 -6.221 -25.517 1.00 78.75 120 LEU A CA 1
ATOM 938 C C . LEU A 1 120 ? 12.672 -5.370 -24.657 1.00 78.75 120 LEU A C 1
ATOM 940 O O . LEU A 1 120 ? 12.402 -5.738 -23.518 1.00 78.75 120 LEU A O 1
ATOM 944 N N . ALA A 1 121 ? 12.141 -4.269 -25.197 1.00 82.31 121 ALA A N 1
ATOM 945 C CA . ALA A 1 121 ? 11.079 -3.501 -24.545 1.00 82.31 121 ALA A CA 1
ATOM 946 C C . ALA A 1 121 ? 9.789 -4.330 -24.428 1.00 82.31 121 ALA A C 1
ATOM 948 O O . ALA A 1 121 ? 9.125 -4.320 -23.391 1.00 82.31 121 ALA A O 1
ATOM 949 N N . ASP A 1 122 ? 9.479 -5.121 -25.456 1.00 83.00 122 ASP A N 1
ATOM 950 C CA . ASP A 1 122 ? 8.343 -6.044 -25.434 1.00 83.00 122 ASP A CA 1
A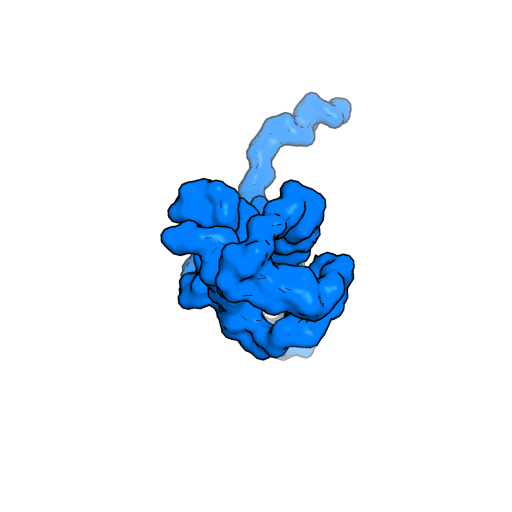TOM 951 C C . ASP A 1 122 ? 8.533 -7.155 -24.389 1.00 83.00 122 ASP A C 1
ATOM 953 O O . ASP A 1 122 ? 7.606 -7.461 -23.638 1.00 83.00 122 ASP A O 1
ATOM 957 N N . LEU A 1 123 ? 9.753 -7.693 -24.263 1.00 87.12 123 LEU A N 1
ATOM 958 C CA . LEU A 1 123 ? 10.099 -8.666 -23.223 1.00 87.12 123 LEU A CA 1
ATOM 959 C C . LEU A 1 123 ? 10.008 -8.069 -21.811 1.00 87.12 123 LEU A C 1
ATOM 961 O O . LEU A 1 123 ? 9.448 -8.689 -20.912 1.00 87.12 123 LEU A O 1
ATOM 965 N N . LEU A 1 124 ? 10.504 -6.845 -21.610 1.00 86.38 124 LEU A N 1
ATOM 966 C CA . LEU A 1 124 ? 10.391 -6.163 -20.323 1.00 86.38 124 LEU A CA 1
ATOM 967 C C . LEU A 1 124 ? 8.929 -5.953 -19.929 1.00 86.38 124 LEU A C 1
ATOM 969 O O . LEU A 1 124 ? 8.576 -6.174 -18.776 1.00 86.38 124 LEU A O 1
ATOM 973 N N . ARG A 1 125 ? 8.079 -5.506 -20.857 1.00 86.31 125 ARG A N 1
ATOM 974 C CA . ARG A 1 125 ? 6.650 -5.304 -20.586 1.00 86.31 125 ARG A CA 1
ATOM 975 C C . ARG A 1 125 ? 5.957 -6.609 -20.234 1.00 86.31 125 ARG A C 1
ATOM 977 O O . ARG A 1 125 ? 5.182 -6.641 -19.280 1.00 86.31 125 ARG A O 1
ATOM 984 N N . HIS A 1 126 ? 6.275 -7.668 -20.972 1.00 85.69 126 HIS A N 1
ATOM 985 C CA . HIS A 1 126 ? 5.817 -9.018 -20.676 1.00 85.69 126 HIS A CA 1
ATOM 986 C C . HIS A 1 126 ? 6.183 -9.432 -19.239 1.00 85.69 126 HIS A C 1
ATOM 988 O O . HIS A 1 126 ? 5.299 -9.806 -18.470 1.00 85.69 126 HIS A O 1
ATOM 994 N N . ASP A 1 127 ? 7.447 -9.286 -18.839 1.00 85.50 127 ASP A N 1
ATOM 995 C CA . ASP A 1 127 ? 7.920 -9.698 -17.511 1.00 85.50 127 ASP A CA 1
A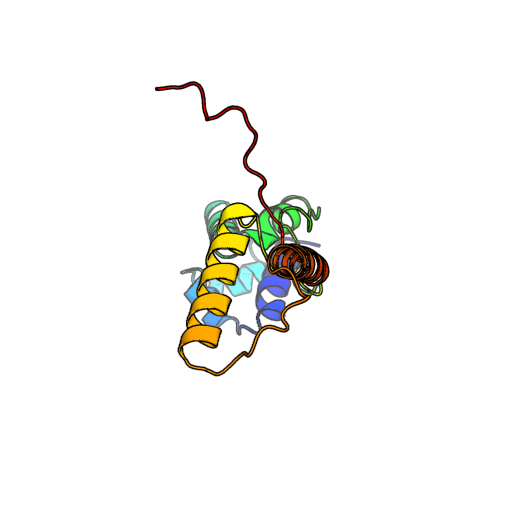TOM 996 C C . ASP A 1 127 ? 7.420 -8.770 -16.389 1.00 85.50 127 ASP A C 1
ATOM 998 O O . ASP A 1 127 ? 7.092 -9.218 -15.292 1.00 85.50 127 ASP A O 1
ATOM 1002 N N . PHE A 1 128 ? 7.285 -7.473 -16.669 1.00 81.81 128 PHE A N 1
ATOM 1003 C CA . PHE A 1 128 ? 6.721 -6.487 -15.747 1.00 81.81 128 PHE A CA 1
ATOM 1004 C C . PHE A 1 128 ? 5.267 -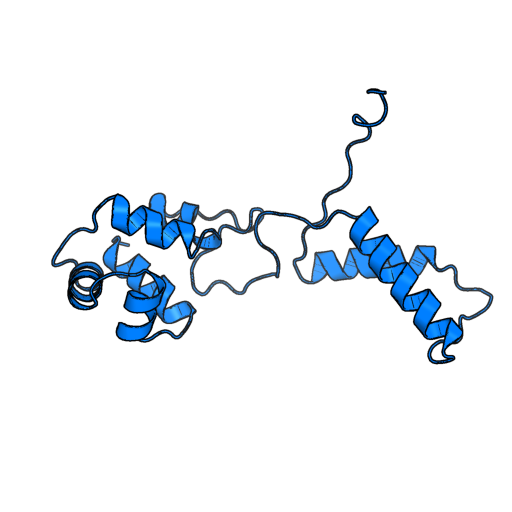6.814 -15.388 1.00 81.81 128 PHE A C 1
ATOM 1006 O O . PHE A 1 128 ? 4.879 -6.704 -14.225 1.00 81.81 128 PHE A O 1
ATOM 1013 N N . VAL A 1 129 ? 4.470 -7.246 -16.371 1.00 78.00 129 VAL A N 1
ATOM 1014 C CA . VAL A 1 129 ? 3.101 -7.728 -16.143 1.00 78.00 129 VAL A CA 1
ATOM 1015 C C . VAL A 1 129 ? 3.108 -9.091 -15.441 1.00 78.00 129 VAL A C 1
ATOM 1017 O O . VAL A 1 129 ? 2.302 -9.306 -14.537 1.00 78.00 129 VAL A O 1
ATOM 1020 N N . ALA A 1 130 ? 4.033 -9.990 -15.792 1.00 74.62 130 ALA A N 1
ATOM 1021 C CA . ALA A 1 130 ? 4.153 -11.310 -15.167 1.00 74.62 130 ALA A CA 1
ATOM 1022 C C . ALA A 1 130 ? 4.479 -11.245 -13.658 1.00 74.62 130 ALA A C 1
ATOM 1024 O O . ALA A 1 130 ? 3.971 -12.059 -12.891 1.00 74.62 130 ALA A O 1
ATOM 1025 N N . GLU A 1 131 ? 5.246 -10.242 -13.219 1.00 71.31 131 GLU A N 1
ATOM 1026 C CA . GLU A 1 131 ? 5.567 -9.967 -11.804 1.00 71.31 131 GLU A CA 1
ATOM 1027 C C . GLU A 1 131 ? 4.488 -9.139 -11.070 1.00 71.31 131 GLU A C 1
ATOM 1029 O O . GLU A 1 131 ? 4.664 -8.722 -9.917 1.00 71.31 131 GLU A O 1
ATOM 1034 N N . GLY A 1 132 ? 3.347 -8.888 -11.721 1.00 60.34 132 GLY A N 1
ATOM 1035 C CA . GLY A 1 132 ? 2.200 -8.230 -11.100 1.00 60.34 132 GLY A CA 1
ATOM 1036 C C . GLY A 1 132 ? 2.105 -6.722 -11.283 1.00 60.34 132 GLY A C 1
ATOM 1037 O O . GLY A 1 132 ? 1.317 -6.081 -10.585 1.00 60.34 132 GLY A O 1
ATOM 1038 N N . GLY A 1 133 ? 2.892 -6.142 -12.187 1.00 73.62 133 GLY A N 1
ATOM 1039 C CA . GLY A 1 133 ? 2.753 -4.748 -12.591 1.00 73.62 133 GLY A CA 1
ATOM 1040 C C . GLY A 1 133 ? 1.509 -4.517 -13.458 1.00 73.62 133 GLY A C 1
ATOM 1041 O O . GLY A 1 133 ? 1.070 -5.387 -14.207 1.00 73.62 133 GLY A O 1
ATOM 1042 N N . LYS A 1 134 ? 0.943 -3.308 -13.395 1.00 73.69 134 LYS A N 1
ATOM 1043 C CA . LYS A 1 134 ? -0.176 -2.863 -14.246 1.00 73.69 134 LYS A CA 1
ATOM 1044 C C . LYS A 1 134 ? 0.319 -1.783 -15.195 1.00 73.69 134 LYS A C 1
ATOM 1046 O O . LYS A 1 134 ? 0.898 -0.811 -14.719 1.00 73.69 134 LYS A O 1
ATOM 1051 N N . LEU A 1 135 ? 0.076 -1.918 -16.499 1.00 77.50 135 LEU A N 1
ATOM 1052 C CA . LEU A 1 135 ? 0.400 -0.881 -17.484 1.00 77.50 135 LEU A CA 1
ATOM 1053 C C . LEU A 1 135 ? -0.829 -0.031 -17.840 1.00 77.50 135 LEU A C 1
ATOM 1055 O O . LEU A 1 135 ? -1.950 -0.533 -17.859 1.00 77.50 135 LEU A O 1
ATOM 1059 N N . ILE A 1 136 ? -0.618 1.261 -18.104 1.00 77.31 136 ILE A N 1
ATOM 1060 C CA . ILE A 1 136 ? -1.611 2.173 -18.687 1.00 77.31 136 ILE A CA 1
ATOM 1061 C C . ILE A 1 136 ? -1.220 2.387 -20.147 1.00 77.31 136 ILE A C 1
ATOM 1063 O O . ILE A 1 136 ? -0.166 2.941 -20.446 1.00 77.31 136 ILE A O 1
ATOM 1067 N N . GLU A 1 137 ? -2.057 1.969 -21.081 1.00 69.31 137 GLU A N 1
ATOM 1068 C CA . GLU A 1 137 ? -1.886 2.374 -22.474 1.00 69.31 137 GLU A CA 1
ATOM 1069 C C . GLU A 1 137 ? -2.580 3.717 -22.684 1.00 69.31 137 GLU A C 1
ATOM 1071 O O . GLU A 1 137 ? -3.667 3.968 -22.157 1.00 69.31 137 GLU A O 1
ATOM 1076 N N . ARG A 1 138 ? -1.934 4.625 -23.413 1.00 57.06 138 ARG A N 1
ATOM 1077 C CA . ARG A 1 138 ? -2.511 5.932 -23.708 1.00 57.06 138 ARG A CA 1
ATOM 1078 C C . ARG A 1 138 ? -3.602 5.725 -24.761 1.00 57.06 138 ARG A C 1
ATOM 1080 O O . ARG A 1 138 ? -3.295 5.363 -25.891 1.00 57.06 138 ARG A O 1
ATOM 1087 N N . SER A 1 139 ? -4.875 5.915 -24.406 1.00 42.31 139 SER A N 1
ATOM 1088 C CA . SER A 1 139 ? -5.959 5.856 -25.394 1.00 42.31 139 SER A CA 1
ATOM 1089 C C . SER A 1 139 ? -5.733 6.935 -26.455 1.00 42.31 139 SER A C 1
ATOM 1091 O O . SER A 1 139 ? -5.523 8.094 -26.097 1.00 42.31 139 SER A O 1
ATOM 1093 N N . GLU A 1 140 ? -5.815 6.586 -27.739 1.00 44.81 140 GLU A N 1
ATOM 1094 C CA . GLU A 1 140 ? -5.484 7.460 -28.881 1.00 44.81 140 GLU A CA 1
ATOM 1095 C C . GLU A 1 140 ? -6.303 8.770 -29.003 1.00 44.81 140 GLU A C 1
ATOM 1097 O O . GLU A 1 140 ? -6.077 9.537 -29.934 1.00 44.81 140 GLU A O 1
ATOM 1102 N N . GLY A 1 141 ? -7.218 9.073 -28.077 1.00 43.12 141 GLY A N 1
ATOM 1103 C CA . GLY A 1 141 ? -8.145 10.211 -28.141 1.00 43.12 141 GLY A CA 1
ATOM 1104 C C . GLY A 1 141 ? -7.653 11.560 -27.594 1.00 43.12 141 GLY A C 1
ATOM 1105 O O . GLY A 1 141 ? -8.399 12.528 -27.663 1.00 43.12 141 GLY A O 1
ATOM 1106 N N . GLU A 1 142 ? -6.435 11.671 -27.056 1.00 42.50 142 GLU A N 1
ATOM 1107 C CA . GLU A 1 142 ? -5.912 12.944 -26.507 1.00 42.50 142 GLU A CA 1
ATOM 1108 C C . GLU A 1 142 ? -5.066 13.767 -27.499 1.00 42.50 142 GLU A C 1
ATOM 1110 O O . GLU A 1 142 ? -4.474 14.776 -27.118 1.00 42.50 142 GLU A O 1
ATOM 1115 N N . ARG A 1 143 ? -4.988 13.362 -28.775 1.00 41.75 143 ARG A N 1
ATOM 1116 C CA . ARG A 1 143 ? -4.199 14.086 -29.792 1.00 41.75 143 ARG A CA 1
ATOM 1117 C C . ARG A 1 143 ? -4.945 15.225 -30.502 1.00 41.75 143 ARG A C 1
ATOM 1119 O O . ARG A 1 143 ? -4.278 16.032 -31.138 1.00 41.75 143 ARG A O 1
ATOM 1126 N N . ASP A 1 144 ? -6.261 15.356 -30.328 1.00 41.44 144 ASP A N 1
ATOM 1127 C CA . ASP A 1 144 ? -7.085 16.294 -31.118 1.00 41.44 144 ASP A CA 1
ATOM 1128 C C . ASP A 1 144 ? -7.584 17.528 -30.340 1.00 41.44 144 ASP A C 1
ATOM 1130 O O . ASP A 1 144 ? -8.609 18.118 -30.679 1.00 41.44 144 ASP A O 1
ATOM 1134 N N . ALA A 1 145 ? -6.870 17.951 -29.295 1.00 43.41 145 ALA A N 1
ATOM 1135 C CA . ALA A 1 145 ? -7.165 19.205 -28.599 1.00 43.41 145 ALA A CA 1
ATOM 1136 C C . ALA A 1 145 ? -5.925 20.102 -28.494 1.00 43.41 145 ALA A C 1
ATOM 1138 O O . ALA A 1 145 ? -5.439 20.376 -27.396 1.00 43.41 145 ALA A O 1
ATOM 1139 N N . VAL A 1 146 ? -5.433 20.567 -29.646 1.00 39.38 146 VAL A N 1
ATOM 1140 C CA . VAL A 1 146 ? -4.683 21.830 -29.779 1.00 39.38 146 VAL A CA 1
ATOM 1141 C C . VAL A 1 146 ? -5.169 22.563 -31.019 1.00 39.38 146 VAL A C 1
ATOM 1143 O O . VAL A 1 146 ? -5.230 21.919 -32.088 1.00 39.38 146 VAL A O 1
#

Secondary structure (DSSP, 8-state):
--HHHHHHHHHHHTT--HHHHHHHTT--HHHHHHHHTTSSPPPHHHHHHHHHH-GGGHHHHHHS--BGGGTB--TTSPPPS--SSPEEHHHHHHHHHHHHHHHHHTTS----TT--THHHHHHHHHHHHHTT--EE---GGGSS--

Sequence (146 aa):
MKIGEKIKLIREAHGYNRVEFANILSMPKSSLEQYERETRSPSGKALLKITEHFPQYALWFTTNTLAPESGQIAPGDDIPKMCNNGVPAELLDAAFERMLTASIALGWLTPKPDIQFSMLADLLRHDFVAEGGKLIERSEGERDAV

Foldseek 3Di:
DDLLCQLVLQCVLVPHDLVRSCVQLVHDSVVNVCSNVVVDPDDPSSLVSVCVSVVLCNCCSPPVDADVVQSNHGRPPDHLDDHRDAAALVNLLVVVVVVVVVCVVVVVDDDDPPDDVVVVSVVCVVVSVVSRGGYDYDDPPPPPDD

Radius of gyration: 21.91 Å; chains: 1; bounding box: 48×34×59 Å